Protein AF-A0A351H651-F1 (afdb_monomer_lite)

Foldseek 3Di:
DPVQQPLLPQLLVQLVVLVVCCVPPVVVPQALLNSLVSSQCCCCPVVVDDDASVSNSCNRVDDDKDWDVPPSVDIDIDHDPDDVVVVVDDDDDDRPVDHCPPVDDD

Sequence (106 aa):
MLKGSGLSSSAAFEVLVGNIVNGMFFNNKADEITIAKIGQYAEREYFGKPCGLLDQMASSLGGFTYADFFNPADPITEKINLDIHSFGYTLCVVDTGGNHANLTQD

Structure (mmCIF, N/CA/C/O backbone):
data_AF-A0A351H651-F1
#
_entry.id   AF-A0A351H651-F1
#
loop_
_atom_site.group_PDB
_atom_site.id
_atom_site.type_symbol
_atom_site.label_atom_id
_atom_site.label_alt_id
_atom_site.label_comp_id
_atom_site.label_asym_id
_atom_site.label_entity_id
_atom_site.label_seq_id
_atom_site.pdbx_PDB_ins_code
_atom_site.Cartn_x
_atom_site.Cartn_y
_atom_site.Cartn_z
_atom_site.occupancy
_atom_site.B_iso_or_equiv
_atom_site.auth_seq_id
_atom_site.auth_comp_id
_atom_site.auth_asym_id
_atom_site.auth_atom_id
_atom_site.pdbx_PDB_model_num
ATOM 1 N N . MET A 1 1 ? -17.056 6.904 -9.089 1.00 47.06 1 MET A N 1
ATOM 2 C CA . MET A 1 1 ? -15.723 7.135 -8.492 1.00 47.06 1 MET A CA 1
ATOM 3 C C . MET A 1 1 ? -15.671 8.571 -8.004 1.00 47.06 1 MET A C 1
ATOM 5 O O . MET A 1 1 ? -15.901 9.466 -8.809 1.00 47.06 1 MET A O 1
ATOM 9 N N . LEU A 1 2 ? -15.448 8.785 -6.707 1.00 49.41 2 LEU A N 1
ATOM 10 C CA . LEU A 1 2 ? -15.330 10.120 -6.114 1.00 49.41 2 LEU A CA 1
ATOM 11 C C . LEU A 1 2 ? -13.924 10.663 -6.403 1.00 49.41 2 LEU A C 1
ATOM 13 O O . LEU A 1 2 ? -12.980 10.391 -5.658 1.00 49.41 2 LEU A O 1
ATOM 17 N N . LYS A 1 3 ? -13.766 11.363 -7.533 1.00 53.00 3 LYS A N 1
ATOM 18 C CA . LYS A 1 3 ? -12.509 12.043 -7.876 1.00 53.00 3 LYS A CA 1
ATOM 19 C C . LYS A 1 3 ? -12.200 13.073 -6.782 1.00 53.00 3 LYS A C 1
ATOM 21 O O . LYS A 1 3 ? -13.018 13.952 -6.549 1.00 53.00 3 LYS A O 1
ATOM 26 N N . GLY A 1 4 ? -11.040 12.959 -6.133 1.00 54.06 4 GLY A N 1
ATOM 27 C CA . GLY A 1 4 ? -10.596 13.925 -5.118 1.00 54.06 4 GLY A CA 1
ATOM 28 C C . GLY A 1 4 ? -11.093 13.680 -3.687 1.00 54.06 4 GLY A C 1
ATOM 29 O O . GLY A 1 4 ? -10.902 14.548 -2.846 1.00 54.06 4 GLY A O 1
ATOM 30 N N . SER A 1 5 ? -11.664 12.507 -3.386 1.00 57.09 5 SER A N 1
ATOM 31 C CA . SER A 1 5 ? -12.133 12.127 -2.033 1.00 57.09 5 SER A CA 1
ATOM 32 C C . SER A 1 5 ? -11.029 11.921 -0.984 1.00 57.09 5 SER A C 1
ATOM 34 O O . SER A 1 5 ? -11.327 11.572 0.153 1.00 57.09 5 SER A O 1
ATOM 36 N N . GLY A 1 6 ? -9.751 12.072 -1.347 1.00 60.91 6 GLY A N 1
ATOM 37 C CA . GLY A 1 6 ? -8.629 11.799 -0.440 1.00 60.91 6 GLY A CA 1
ATOM 38 C C . GLY A 1 6 ? -8.423 10.313 -0.112 1.00 60.91 6 GLY A C 1
ATOM 39 O O . GLY A 1 6 ? -7.570 9.987 0.698 1.00 60.91 6 GLY A O 1
ATOM 40 N N . LEU A 1 7 ? -9.155 9.400 -0.762 1.00 67.25 7 LEU A N 1
ATOM 41 C CA . LEU A 1 7 ? -9.027 7.944 -0.589 1.00 67.25 7 LEU A CA 1
ATOM 42 C C . LEU A 1 7 ? -7.987 7.303 -1.527 1.00 67.25 7 LEU A C 1
ATOM 44 O O . LEU A 1 7 ? -8.098 6.131 -1.871 1.00 67.25 7 LEU A O 1
ATOM 48 N N . SER A 1 8 ? -7.006 8.087 -1.977 1.00 67.38 8 SER A N 1
ATOM 49 C CA . SER A 1 8 ? -5.868 7.639 -2.786 1.00 67.38 8 SER A CA 1
ATOM 50 C C . SER A 1 8 ? -6.198 6.781 -4.023 1.00 67.38 8 SER A C 1
ATOM 52 O O . SER A 1 8 ? -5.728 5.660 -4.222 1.00 67.38 8 SER A O 1
ATOM 54 N N . SER A 1 9 ? -7.033 7.319 -4.915 1.00 75.62 9 SER A N 1
ATOM 55 C CA . SER A 1 9 ? -7.448 6.594 -6.123 1.00 75.62 9 SER A CA 1
ATOM 56 C C . SER A 1 9 ? -6.316 6.334 -7.132 1.00 75.62 9 SER A C 1
ATOM 58 O O . SER A 1 9 ? -6.440 5.406 -7.929 1.00 75.62 9 SER A O 1
ATOM 60 N N . SER A 1 10 ? -5.251 7.149 -7.146 1.00 87.81 10 SER A N 1
ATOM 61 C CA . SER A 1 10 ? -4.076 6.936 -8.012 1.00 87.81 10 SER A CA 1
ATOM 62 C C . SER A 1 10 ? -3.204 5.800 -7.492 1.00 87.81 10 SER A C 1
ATOM 64 O O . SER A 1 10 ? -2.939 4.861 -8.239 1.00 87.81 10 SER A O 1
ATOM 66 N N . ALA A 1 11 ? -2.870 5.814 -6.202 1.00 92.56 11 ALA A N 1
ATOM 67 C CA . ALA A 1 11 ? -2.041 4.783 -5.590 1.00 92.56 11 ALA A CA 1
ATOM 68 C C . ALA A 1 11 ? -2.653 3.383 -5.717 1.00 92.56 11 ALA A C 1
ATOM 70 O O . ALA A 1 11 ? -1.958 2.429 -6.059 1.00 92.56 11 ALA A O 1
ATOM 71 N N . ALA A 1 12 ? -3.971 3.250 -5.530 1.00 93.56 12 ALA A N 1
ATOM 72 C CA . ALA A 1 12 ? -4.659 1.976 -5.733 1.00 93.56 12 ALA A CA 1
ATOM 73 C C . ALA A 1 12 ? -4.517 1.454 -7.177 1.00 93.56 12 ALA A C 1
ATOM 75 O O . ALA A 1 12 ? -4.355 0.253 -7.397 1.00 93.56 12 ALA A O 1
ATOM 76 N N . PHE A 1 13 ? -4.552 2.350 -8.168 1.00 94.56 13 PHE A N 1
ATOM 77 C CA . PHE A 1 13 ? -4.361 1.990 -9.572 1.00 94.56 13 PHE A CA 1
ATOM 78 C C . PHE A 1 13 ? -2.904 1.616 -9.874 1.00 94.56 13 PHE A C 1
ATOM 80 O O . PHE A 1 13 ? -2.653 0.604 -10.526 1.00 94.56 13 PHE A O 1
ATOM 87 N N . GLU A 1 14 ? -1.946 2.386 -9.365 1.00 96.31 14 GLU A N 1
ATOM 88 C CA . GLU A 1 14 ? -0.510 2.111 -9.492 1.00 96.31 14 GLU A CA 1
ATOM 89 C C . GLU A 1 14 ? -0.144 0.746 -8.893 1.00 96.31 14 GLU A C 1
ATOM 91 O O . GLU A 1 14 ? 0.500 -0.070 -9.553 1.00 96.31 14 GLU A O 1
ATOM 96 N N . VAL A 1 15 ? -0.622 0.459 -7.678 1.00 97.19 15 VAL A N 1
ATOM 97 C CA . VAL A 1 15 ? -0.420 -0.824 -6.987 1.00 97.19 15 VAL A CA 1
ATOM 98 C C . VAL A 1 15 ? -1.082 -1.978 -7.742 1.00 97.19 15 VAL A C 1
ATOM 100 O O . VAL A 1 15 ? -0.493 -3.056 -7.849 1.00 97.19 15 VAL A O 1
ATOM 103 N N . LEU A 1 16 ? -2.278 -1.780 -8.306 1.00 97.44 16 LEU A N 1
ATOM 104 C CA . LEU A 1 16 ? -2.937 -2.787 -9.143 1.00 97.44 16 LEU A CA 1
ATOM 105 C C . LEU A 1 16 ? -2.084 -3.133 -10.369 1.00 97.44 16 LEU A C 1
ATOM 107 O O . LEU A 1 16 ? -1.827 -4.308 -10.630 1.00 97.44 16 LEU A O 1
ATOM 111 N N . VAL A 1 17 ? -1.630 -2.120 -11.111 1.00 97.62 17 VAL A N 1
ATOM 112 C CA . VAL A 1 17 ? -0.785 -2.318 -12.297 1.00 97.62 17 VAL A CA 1
ATOM 113 C C . VAL A 1 17 ? 0.532 -2.995 -11.912 1.00 97.62 17 VAL A C 1
ATOM 115 O O . VAL A 1 17 ? 0.937 -3.952 -12.574 1.00 97.62 17 VAL A O 1
ATOM 118 N N . GLY A 1 18 ? 1.159 -2.567 -10.813 1.00 97.88 18 GLY A N 1
ATOM 119 C CA . GLY A 1 18 ? 2.369 -3.191 -10.278 1.00 97.88 18 GLY A CA 1
ATOM 120 C C . GLY A 1 18 ? 2.179 -4.681 -9.988 1.00 97.88 18 GLY A C 1
ATOM 121 O O . GLY A 1 18 ? 2.987 -5.499 -10.425 1.00 97.88 18 GLY A O 1
ATOM 122 N N . ASN A 1 19 ? 1.078 -5.056 -9.333 1.00 98.19 19 ASN A N 1
ATOM 123 C CA . ASN A 1 19 ? 0.760 -6.456 -9.047 1.00 98.19 19 ASN A CA 1
ATOM 124 C C . ASN A 1 19 ? 0.478 -7.284 -10.309 1.00 98.19 19 ASN A C 1
ATOM 126 O O . ASN A 1 19 ? 0.924 -8.427 -10.393 1.00 98.19 19 ASN A O 1
ATOM 130 N N . ILE A 1 20 ? -0.206 -6.720 -11.312 1.00 98.44 20 ILE A N 1
ATOM 131 C CA . ILE A 1 20 ? -0.423 -7.396 -12.603 1.00 98.44 20 ILE A CA 1
ATOM 132 C C . ILE A 1 20 ? 0.924 -7.732 -13.251 1.00 98.44 20 ILE A C 1
ATOM 134 O O . ILE A 1 20 ? 1.158 -8.877 -13.637 1.00 98.44 20 ILE A O 1
ATOM 138 N N . VAL A 1 21 ? 1.837 -6.762 -13.328 1.00 98.31 21 VAL A N 1
ATOM 139 C CA . VAL A 1 21 ? 3.170 -6.970 -13.913 1.00 98.31 21 VAL A CA 1
ATOM 140 C C . VAL A 1 21 ? 3.985 -7.975 -13.093 1.00 98.31 21 VAL A C 1
ATOM 142 O O . VAL A 1 21 ? 4.600 -8.876 -13.667 1.00 98.31 21 VAL A O 1
ATOM 145 N N . ASN A 1 22 ? 3.947 -7.871 -11.761 1.00 98.31 22 ASN A N 1
ATOM 146 C CA . ASN A 1 22 ? 4.632 -8.787 -10.847 1.00 98.31 22 ASN A CA 1
ATOM 147 C C . ASN A 1 22 ? 4.170 -10.241 -11.039 1.00 98.31 22 ASN A C 1
ATOM 149 O O . ASN A 1 22 ? 4.994 -11.152 -11.153 1.00 98.31 22 ASN A O 1
ATOM 153 N N . GLY A 1 23 ? 2.858 -10.457 -11.151 1.00 98.38 23 GLY A N 1
ATOM 154 C CA . GLY A 1 23 ? 2.276 -11.781 -11.361 1.00 98.38 23 GLY A CA 1
ATOM 155 C C . GLY A 1 23 ? 2.514 -12.344 -12.757 1.00 98.38 23 GLY A C 1
ATOM 156 O O . GLY A 1 23 ? 2.806 -13.531 -12.892 1.00 98.38 23 GLY A O 1
ATOM 157 N N . MET A 1 24 ? 2.437 -11.509 -13.796 1.00 98.38 24 MET A N 1
ATOM 158 C CA . MET A 1 24 ? 2.594 -11.960 -15.183 1.00 98.38 24 MET A CA 1
ATOM 159 C C . MET A 1 24 ? 4.052 -12.203 -15.582 1.00 98.38 24 MET A C 1
ATOM 161 O O . MET A 1 24 ? 4.320 -13.122 -16.354 1.00 98.38 24 MET A O 1
ATOM 165 N N . PHE A 1 25 ? 4.985 -11.386 -15.087 1.00 97.94 25 PHE A N 1
ATOM 166 C CA . PHE A 1 25 ? 6.354 -11.336 -15.619 1.00 97.94 25 PHE A CA 1
ATOM 167 C C . PHE A 1 25 ? 7.452 -11.505 -14.568 1.00 97.94 25 PHE A C 1
ATOM 169 O O . PHE A 1 25 ? 8.612 -11.678 -14.937 1.00 97.94 25 PHE A O 1
ATOM 176 N N . PHE A 1 26 ? 7.119 -11.465 -13.275 1.00 97.25 26 PHE A N 1
ATOM 177 C CA . PHE A 1 26 ? 8.114 -11.516 -12.199 1.00 97.25 26 PHE A CA 1
ATOM 178 C C . PHE A 1 26 ? 7.848 -12.607 -11.153 1.00 97.25 26 PHE A C 1
ATOM 180 O O . PHE A 1 26 ? 8.501 -12.644 -10.111 1.00 97.25 26 PHE A O 1
ATOM 187 N N . ASN A 1 27 ? 6.930 -13.537 -11.440 1.00 97.75 27 ASN A N 1
ATOM 188 C CA . ASN A 1 27 ? 6.594 -14.676 -10.582 1.00 97.75 27 ASN A CA 1
ATOM 189 C C . ASN A 1 27 ? 6.235 -14.265 -9.141 1.00 97.75 27 ASN A C 1
ATOM 191 O O . ASN A 1 27 ? 6.566 -14.989 -8.204 1.00 97.75 27 ASN A O 1
ATOM 195 N N . ASN A 1 28 ? 5.587 -13.108 -8.964 1.00 97.69 28 ASN A N 1
ATOM 196 C CA . ASN A 1 28 ? 5.230 -12.549 -7.654 1.00 97.69 28 ASN A CA 1
ATOM 197 C C . ASN A 1 28 ? 6.425 -12.378 -6.693 1.00 97.69 28 ASN A C 1
ATOM 199 O O . ASN A 1 28 ? 6.270 -12.524 -5.484 1.00 97.69 28 ASN A O 1
ATOM 203 N N . LYS A 1 29 ? 7.633 -12.113 -7.209 1.00 98.00 29 LYS A N 1
ATOM 204 C CA . LYS A 1 29 ? 8.837 -11.945 -6.375 1.00 98.00 29 LYS A CA 1
ATOM 205 C C . LYS A 1 29 ? 8.958 -10.567 -5.734 1.00 98.00 29 LYS A C 1
ATOM 207 O O . LYS A 1 29 ? 9.707 -10.434 -4.772 1.00 98.00 29 LYS A O 1
ATOM 212 N N . ALA A 1 30 ? 8.303 -9.546 -6.283 1.00 97.69 30 ALA A N 1
ATOM 213 C CA . ALA A 1 30 ? 8.273 -8.238 -5.641 1.00 97.69 30 ALA A CA 1
ATOM 214 C C . ALA A 1 30 ? 7.291 -8.286 -4.466 1.00 97.69 30 ALA A C 1
ATOM 216 O O . ALA A 1 30 ? 6.144 -8.700 -4.649 1.00 97.69 30 ALA A O 1
ATOM 217 N N . ASP A 1 31 ? 7.756 -7.877 -3.289 1.00 96.00 31 ASP A N 1
ATOM 218 C CA . ASP A 1 31 ? 6.917 -7.735 -2.102 1.00 96.00 31 ASP A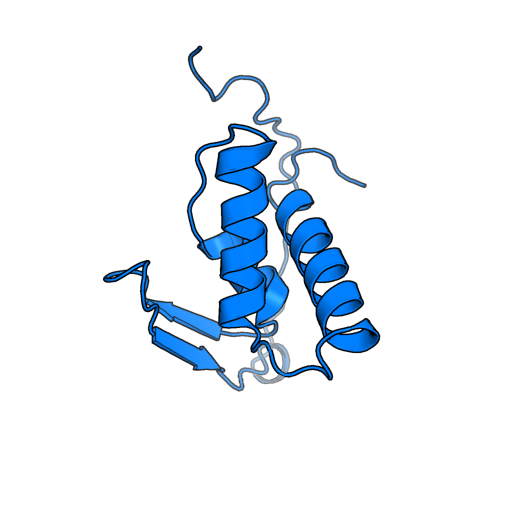 CA 1
ATOM 219 C C . ASP A 1 31 ? 6.059 -6.462 -2.169 1.00 96.00 31 ASP A C 1
ATOM 221 O O . ASP A 1 31 ? 6.225 -5.595 -3.034 1.00 96.00 31 ASP A O 1
ATOM 225 N N . GLU A 1 32 ? 5.115 -6.348 -1.243 1.00 95.12 32 GLU A N 1
ATOM 226 C CA . GLU A 1 32 ? 4.157 -5.250 -1.175 1.00 95.12 32 GLU A CA 1
ATOM 227 C C . GLU A 1 32 ? 4.854 -3.889 -1.011 1.00 95.12 32 GLU A C 1
ATOM 229 O O . GLU A 1 32 ? 4.422 -2.890 -1.585 1.00 95.12 32 GLU A O 1
ATOM 234 N N . ILE A 1 33 ? 5.972 -3.845 -0.282 1.00 95.06 33 ILE A N 1
ATOM 235 C CA . ILE A 1 33 ? 6.758 -2.618 -0.087 1.00 95.06 33 ILE A CA 1
ATOM 236 C C . ILE A 1 33 ? 7.418 -2.195 -1.404 1.00 95.06 33 ILE A C 1
ATOM 238 O O . ILE A 1 33 ? 7.425 -1.014 -1.758 1.00 95.06 33 ILE A O 1
ATOM 242 N N . THR A 1 34 ? 7.954 -3.150 -2.159 1.00 96.50 34 THR A N 1
ATOM 243 C CA . THR A 1 34 ? 8.559 -2.915 -3.471 1.00 96.50 34 THR A CA 1
ATOM 244 C C . THR A 1 34 ? 7.512 -2.418 -4.461 1.00 96.50 34 THR A C 1
ATOM 246 O O . THR A 1 34 ? 7.759 -1.434 -5.158 1.00 96.50 34 THR A O 1
ATOM 249 N N . ILE A 1 35 ? 6.324 -3.032 -4.495 1.00 98.00 35 ILE A N 1
ATOM 250 C CA . ILE A 1 35 ? 5.210 -2.570 -5.338 1.00 98.00 35 ILE A CA 1
ATOM 251 C C . ILE A 1 35 ? 4.793 -1.142 -4.973 1.00 98.00 35 ILE A C 1
ATOM 253 O O . ILE A 1 35 ? 4.637 -0.310 -5.869 1.00 98.00 35 ILE A O 1
ATOM 257 N N . ALA A 1 36 ? 4.685 -0.822 -3.681 1.00 96.19 36 ALA A N 1
ATOM 258 C CA . ALA A 1 36 ? 4.362 0.531 -3.237 1.00 96.19 36 ALA A CA 1
ATOM 259 C C . ALA A 1 36 ? 5.412 1.564 -3.687 1.00 96.19 36 ALA A C 1
ATOM 261 O O . ALA A 1 36 ? 5.058 2.626 -4.204 1.00 96.19 36 ALA A O 1
ATOM 262 N N . LYS A 1 37 ? 6.706 1.241 -3.563 1.00 96.19 37 LYS A N 1
ATOM 263 C CA . LYS A 1 37 ? 7.808 2.106 -4.024 1.00 96.19 37 LYS A CA 1
ATOM 264 C C . LYS A 1 37 ? 7.806 2.294 -5.544 1.00 96.19 37 LYS A C 1
ATOM 266 O O . LYS A 1 37 ? 8.087 3.394 -6.014 1.00 96.19 37 LYS A O 1
ATOM 271 N N . ILE A 1 38 ? 7.459 1.260 -6.315 1.00 96.88 38 ILE A N 1
ATOM 272 C CA . ILE A 1 38 ? 7.302 1.364 -7.775 1.00 96.88 38 ILE A CA 1
ATOM 273 C C . ILE A 1 38 ? 6.153 2.317 -8.129 1.00 96.88 38 ILE A C 1
ATOM 275 O O . ILE A 1 38 ? 6.323 3.163 -9.005 1.00 96.88 38 ILE A O 1
ATOM 279 N N . GLY A 1 39 ? 5.011 2.218 -7.440 1.00 96.50 39 GLY A N 1
ATOM 280 C CA . GLY A 1 39 ? 3.886 3.138 -7.636 1.00 96.50 39 GLY A CA 1
ATOM 281 C C . GLY A 1 39 ? 4.260 4.589 -7.329 1.00 96.50 39 GLY A C 1
ATOM 282 O O . GLY A 1 39 ? 4.067 5.467 -8.166 1.00 96.50 39 GLY A O 1
ATOM 283 N N . GLN A 1 40 ? 4.923 4.822 -6.193 1.00 96.00 40 GLN A N 1
ATOM 284 C CA . GLN A 1 40 ? 5.408 6.151 -5.814 1.00 96.00 40 GLN A CA 1
ATOM 285 C C . GLN A 1 40 ? 6.381 6.717 -6.857 1.00 96.00 40 GLN A C 1
ATOM 287 O O . GLN A 1 40 ? 6.300 7.888 -7.229 1.00 96.00 40 GLN A O 1
ATOM 292 N N . TYR A 1 41 ? 7.315 5.892 -7.336 1.00 96.44 41 TYR A N 1
ATOM 293 C CA . TYR A 1 41 ? 8.241 6.284 -8.394 1.00 96.44 41 TYR A CA 1
ATOM 294 C C . TYR A 1 41 ? 7.490 6.677 -9.671 1.00 96.44 41 TYR A C 1
ATOM 296 O O . TYR A 1 41 ? 7.810 7.698 -10.279 1.00 96.44 41 TYR A O 1
ATOM 304 N N . ALA A 1 42 ? 6.458 5.914 -10.047 1.00 96.38 42 ALA A N 1
ATOM 305 C CA . ALA A 1 42 ? 5.623 6.232 -11.198 1.00 96.38 42 ALA A CA 1
ATOM 306 C C . ALA A 1 42 ? 4.951 7.610 -11.056 1.00 96.38 42 ALA A C 1
ATOM 308 O O . ALA A 1 42 ? 5.030 8.433 -11.971 1.00 96.38 42 ALA A O 1
ATOM 309 N N . GLU A 1 43 ? 4.343 7.892 -9.902 1.00 93.81 43 GLU A N 1
ATOM 310 C CA . GLU A 1 43 ? 3.666 9.165 -9.628 1.00 93.81 43 GLU A CA 1
ATOM 311 C C . GLU A 1 43 ? 4.629 10.364 -9.649 1.00 93.81 43 GLU A C 1
ATOM 313 O O . GLU A 1 43 ? 4.336 11.398 -10.260 1.00 93.81 43 GLU A O 1
ATOM 318 N N . ARG A 1 44 ? 5.814 10.210 -9.053 1.00 93.94 44 ARG A N 1
ATOM 319 C CA . ARG A 1 44 ? 6.812 11.284 -8.974 1.00 93.94 44 ARG A CA 1
ATOM 320 C C . ARG A 1 44 ? 7.483 11.573 -10.307 1.00 93.94 44 ARG A C 1
ATOM 322 O O . ARG A 1 44 ? 7.533 12.727 -10.719 1.00 93.94 44 ARG A O 1
ATOM 329 N N . GLU A 1 45 ? 7.985 10.543 -10.978 1.00 95.69 45 GLU A N 1
ATOM 330 C CA . GLU A 1 45 ? 8.872 10.731 -12.130 1.00 95.69 45 GLU A CA 1
ATOM 331 C C . GLU A 1 45 ? 8.118 10.818 -13.459 1.00 95.69 45 GLU A C 1
ATOM 333 O O . GLU A 1 45 ? 8.549 11.536 -14.358 1.00 95.69 45 GLU A O 1
ATOM 338 N N . TYR A 1 46 ? 6.980 10.128 -13.598 1.00 93.56 46 TYR A N 1
ATOM 339 C CA . TYR A 1 46 ? 6.212 10.140 -14.851 1.00 93.56 46 TYR A CA 1
ATOM 340 C C . TYR A 1 46 ? 5.016 11.084 -14.813 1.00 93.56 46 TYR A C 1
ATOM 342 O O . TYR A 1 46 ? 4.680 11.675 -15.839 1.00 93.56 46 TYR A O 1
ATOM 350 N N . PHE A 1 47 ? 4.374 11.243 -13.653 1.00 89.25 47 PHE A N 1
ATOM 351 C CA . PHE A 1 47 ? 3.248 12.169 -13.498 1.00 89.25 47 PHE A CA 1
ATOM 352 C C . PHE A 1 47 ? 3.647 13.507 -12.866 1.00 89.25 47 PHE A C 1
ATOM 354 O O . PHE A 1 47 ? 2.810 14.409 -12.803 1.00 89.25 47 PHE A O 1
ATOM 361 N N . GLY A 1 48 ? 4.908 13.659 -12.441 1.00 89.44 48 GLY A N 1
ATOM 362 C CA . GLY A 1 48 ? 5.455 14.914 -11.922 1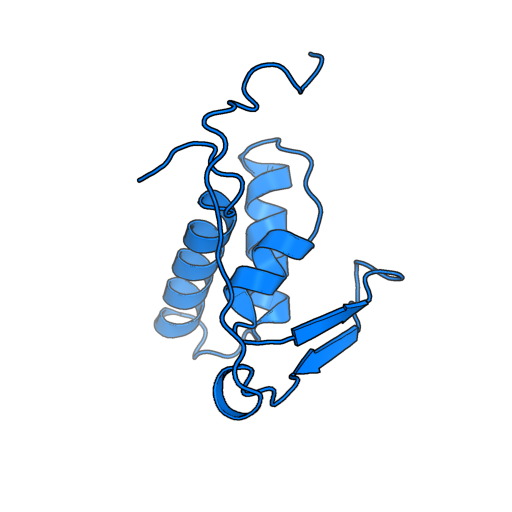.00 89.44 48 GLY A CA 1
ATOM 363 C C . GLY A 1 48 ? 4.829 15.359 -10.602 1.00 89.44 48 GLY A C 1
ATOM 364 O O . GLY A 1 48 ? 4.885 16.542 -10.270 1.00 89.44 48 GLY A O 1
ATOM 365 N N . LYS A 1 49 ? 4.183 14.447 -9.866 1.00 86.38 49 LYS A N 1
ATOM 366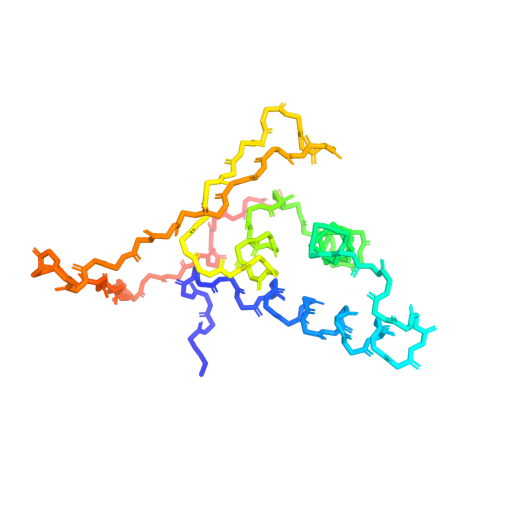 C CA . LYS A 1 49 ? 3.470 14.779 -8.633 1.00 86.38 49 LYS A CA 1
ATOM 367 C C . LYS A 1 49 ? 4.337 14.463 -7.418 1.00 86.38 49 LYS A C 1
ATOM 369 O O . LYS A 1 49 ? 4.618 13.293 -7.164 1.00 86.38 49 LYS A O 1
ATOM 374 N N . PRO A 1 50 ? 4.759 15.471 -6.637 1.00 87.69 50 PRO A N 1
ATOM 375 C CA . PRO A 1 50 ? 5.468 15.211 -5.396 1.00 87.69 50 PRO A CA 1
ATOM 376 C C . PRO A 1 50 ? 4.518 14.539 -4.397 1.00 87.69 50 PRO A C 1
ATOM 378 O O . PRO A 1 50 ? 3.515 15.125 -3.992 1.00 87.69 50 PRO A O 1
ATOM 381 N N . CYS A 1 51 ? 4.840 13.311 -3.991 1.00 88.88 51 CYS A N 1
ATOM 382 C CA . CYS A 1 51 ? 4.057 12.540 -3.030 1.00 88.88 51 CYS A CA 1
ATOM 383 C C . CYS A 1 51 ? 4.953 11.780 -2.039 1.00 88.88 51 CYS A C 1
ATOM 385 O O . CYS A 1 51 ? 6.122 11.471 -2.306 1.00 88.88 51 CYS A O 1
ATOM 387 N N . GLY A 1 52 ? 4.388 11.503 -0.861 1.00 91.25 52 GLY A N 1
ATOM 388 C CA . GLY A 1 52 ? 4.966 10.585 0.121 1.00 91.25 52 GLY A CA 1
ATOM 389 C C . GLY A 1 52 ? 4.790 9.123 -0.298 1.00 91.25 52 GLY A C 1
ATOM 390 O O . GLY A 1 52 ? 4.479 8.840 -1.446 1.00 91.25 52 GLY A O 1
ATOM 391 N N . LEU A 1 53 ? 5.008 8.189 0.630 1.00 93.69 53 LEU A N 1
ATOM 392 C CA . LEU A 1 53 ? 4.877 6.744 0.373 1.00 93.69 53 LEU A CA 1
ATOM 393 C C . LEU A 1 53 ? 3.624 6.125 1.036 1.00 93.69 53 LEU A C 1
ATOM 395 O O . LEU A 1 53 ? 3.286 4.973 0.781 1.00 93.69 53 LEU A O 1
ATOM 399 N N . LEU A 1 54 ? 2.931 6.885 1.894 1.00 93.12 54 LEU A N 1
ATOM 400 C CA . LEU A 1 54 ? 1.821 6.404 2.725 1.00 93.12 54 LEU A CA 1
ATOM 401 C C . LEU A 1 54 ? 0.689 5.778 1.902 1.00 93.12 54 LEU A C 1
ATOM 403 O O . LEU A 1 54 ? 0.224 4.687 2.213 1.00 93.12 54 LEU A O 1
ATOM 407 N N . ASP A 1 55 ? 0.280 6.467 0.849 1.00 93.00 55 ASP A N 1
ATOM 408 C CA . ASP A 1 55 ? -0.859 6.129 0.003 1.00 93.00 55 ASP A CA 1
ATOM 409 C C . ASP A 1 55 ? -0.673 4.794 -0.737 1.00 93.00 55 ASP A C 1
ATOM 411 O O . ASP A 1 55 ? -1.529 3.899 -0.695 1.00 93.00 55 ASP A O 1
ATOM 415 N N . GLN A 1 56 ? 0.494 4.622 -1.359 1.00 94.94 56 GLN A N 1
ATOM 416 C CA . GLN A 1 56 ? 0.888 3.384 -2.021 1.00 94.94 56 GLN A CA 1
ATOM 417 C C . GLN A 1 56 ? 1.085 2.244 -1.016 1.00 94.94 56 GLN A C 1
ATOM 419 O O . GLN A 1 56 ? 0.673 1.116 -1.289 1.00 94.94 56 GLN A O 1
ATOM 424 N N . MET A 1 57 ? 1.639 2.518 0.170 1.00 95.00 57 MET A N 1
ATOM 425 C CA . MET A 1 57 ? 1.800 1.507 1.225 1.00 95.00 57 MET A CA 1
ATOM 426 C C . MET A 1 57 ? 0.459 1.034 1.779 1.00 95.00 57 MET A C 1
ATOM 428 O O . MET A 1 57 ? 0.247 -0.171 1.897 1.00 95.00 57 MET A O 1
ATOM 432 N N . ALA A 1 58 ? -0.465 1.953 2.064 1.00 92.94 58 ALA A N 1
ATOM 433 C CA . ALA A 1 58 ? -1.809 1.620 2.527 1.00 92.94 58 ALA A CA 1
ATOM 434 C C . ALA A 1 58 ? -2.545 0.745 1.502 1.00 92.94 58 ALA A C 1
ATOM 436 O O . ALA A 1 58 ? -3.163 -0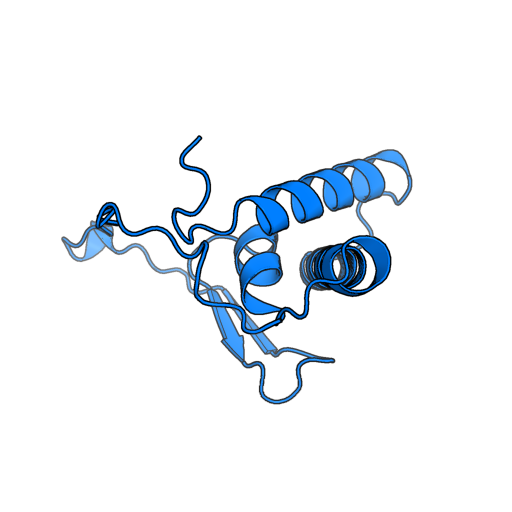.257 1.866 1.00 92.94 58 ALA A O 1
ATOM 437 N N . SER A 1 59 ? -2.412 1.085 0.216 1.00 94.06 59 SER A N 1
ATOM 438 C CA . SER A 1 59 ? -3.007 0.324 -0.886 1.00 94.06 59 SER A CA 1
ATOM 439 C C . SER A 1 59 ? -2.364 -1.054 -1.076 1.00 94.06 59 SER A C 1
ATOM 441 O O . SER A 1 59 ? -3.067 -2.007 -1.402 1.00 94.06 59 SER A O 1
ATOM 443 N N . SER A 1 60 ? -1.046 -1.178 -0.882 1.00 95.06 60 SER A N 1
ATOM 444 C CA . SER A 1 60 ? -0.322 -2.425 -1.155 1.00 95.06 60 SER A CA 1
ATOM 445 C C . SER A 1 60 ? -0.289 -3.406 0.016 1.00 95.06 60 SER A C 1
ATOM 447 O O . SER A 1 60 ? -0.328 -4.610 -0.220 1.00 95.06 60 SER A O 1
ATOM 449 N N . LEU A 1 61 ? -0.208 -2.935 1.265 1.00 93.75 61 LEU A N 1
ATOM 450 C CA . LEU A 1 61 ? -0.124 -3.804 2.451 1.00 93.75 61 LEU A CA 1
ATOM 451 C C . LEU A 1 61 ? -1.495 -4.331 2.882 1.00 93.75 61 LEU A C 1
ATOM 453 O O . LEU A 1 61 ? -1.613 -5.491 3.296 1.00 93.75 61 LEU A O 1
ATOM 457 N N . GLY A 1 62 ? -2.514 -3.471 2.776 1.00 89.81 62 GLY A N 1
ATOM 458 C CA . GLY A 1 62 ? -3.879 -3.741 3.211 1.00 89.81 62 GLY A CA 1
ATOM 459 C C . GLY A 1 62 ? -4.030 -3.949 4.724 1.00 89.81 62 GLY A C 1
ATOM 460 O O . GLY A 1 62 ? -3.063 -4.057 5.480 1.00 89.81 62 GLY A O 1
ATOM 461 N N . GLY A 1 63 ? -5.288 -4.026 5.168 1.00 89.44 63 GLY A N 1
ATOM 462 C CA . GLY A 1 63 ? -5.638 -4.248 6.574 1.00 89.44 63 GLY A CA 1
ATOM 463 C C . GLY A 1 63 ? -5.200 -3.121 7.518 1.00 89.44 63 GLY A C 1
ATOM 464 O O . GLY A 1 63 ? -4.747 -2.059 7.092 1.00 89.44 63 GLY A O 1
ATOM 465 N N . PHE A 1 64 ? -5.344 -3.357 8.824 1.00 91.06 64 PHE A N 1
ATOM 466 C CA . PHE A 1 64 ? -4.770 -2.471 9.833 1.00 91.06 64 PHE A CA 1
ATOM 467 C C . PHE A 1 64 ? -3.264 -2.701 9.896 1.00 91.06 64 PHE A C 1
ATOM 469 O O . PHE A 1 64 ? -2.807 -3.786 10.251 1.00 91.06 64 PHE A O 1
ATOM 476 N N . THR A 1 65 ? -2.497 -1.675 9.547 1.00 92.44 65 THR A N 1
ATOM 477 C CA . THR A 1 65 ? -1.041 -1.759 9.477 1.00 92.44 65 THR A CA 1
ATOM 478 C C . THR A 1 65 ? -0.431 -0.515 10.102 1.00 92.44 65 THR A C 1
ATOM 480 O O . THR A 1 65 ? -0.819 0.608 9.779 1.00 92.44 65 THR A O 1
ATOM 483 N N . TYR A 1 66 ? 0.522 -0.723 11.004 1.00 93.06 66 TYR A N 1
ATOM 484 C CA . TYR A 1 66 ? 1.426 0.323 11.458 1.00 93.06 66 TYR A CA 1
ATOM 485 C C . TYR A 1 66 ? 2.548 0.495 10.433 1.00 93.06 66 TYR A C 1
ATOM 487 O O . TYR A 1 66 ? 3.092 -0.493 9.936 1.00 93.06 66 TYR A O 1
ATOM 495 N N . ALA A 1 67 ? 2.894 1.744 10.130 1.00 91.94 67 ALA A N 1
ATOM 496 C CA . ALA A 1 67 ? 4.006 2.082 9.257 1.00 91.94 67 ALA A CA 1
ATOM 497 C C . ALA A 1 67 ? 4.787 3.274 9.826 1.00 91.94 67 ALA A C 1
ATOM 499 O O . ALA A 1 67 ? 4.206 4.331 10.084 1.00 91.94 67 ALA A O 1
ATOM 500 N N . ASP A 1 68 ? 6.097 3.099 9.991 1.00 93.50 68 ASP A N 1
ATOM 501 C CA . ASP A 1 68 ? 7.045 4.154 10.344 1.00 93.50 68 ASP A CA 1
ATOM 502 C C . ASP A 1 68 ? 7.820 4.597 9.096 1.00 93.50 68 ASP A C 1
ATOM 504 O O . ASP A 1 68 ? 8.487 3.799 8.433 1.00 93.50 68 ASP A O 1
ATOM 508 N N . PHE A 1 69 ? 7.732 5.891 8.791 1.00 92.44 69 PHE A N 1
ATOM 509 C CA . PHE A 1 69 ? 8.392 6.530 7.654 1.00 92.44 69 PHE A CA 1
ATOM 510 C C . PHE A 1 69 ? 9.612 7.369 8.059 1.00 92.44 69 PHE A C 1
ATOM 512 O O . PHE A 1 69 ? 10.065 8.180 7.253 1.00 92.44 69 PHE A O 1
ATOM 519 N N . PHE A 1 70 ? 10.165 7.204 9.268 1.00 93.31 70 PHE A N 1
ATOM 520 C CA . PHE A 1 70 ? 11.379 7.914 9.696 1.00 93.31 70 PHE A CA 1
ATOM 521 C C . PHE A 1 70 ? 12.526 7.762 8.685 1.00 93.31 70 PHE A C 1
ATOM 523 O O . PHE A 1 70 ? 13.210 8.735 8.368 1.00 93.31 70 PHE A O 1
ATOM 530 N N . ASN A 1 71 ? 12.682 6.561 8.119 1.00 91.50 71 ASN A N 1
ATOM 531 C CA . ASN A 1 71 ? 13.468 6.330 6.913 1.00 91.50 71 ASN A CA 1
ATOM 532 C C . ASN A 1 71 ? 12.542 5.921 5.750 1.00 91.50 71 ASN A C 1
ATOM 534 O O . ASN A 1 71 ? 12.230 4.741 5.608 1.00 91.50 71 ASN A O 1
ATOM 538 N N . PRO A 1 72 ? 12.129 6.848 4.865 1.00 82.69 72 PRO A N 1
ATOM 539 C CA . PRO A 1 72 ? 11.228 6.524 3.755 1.00 82.69 72 PRO A CA 1
ATOM 540 C C . PRO A 1 72 ? 11.810 5.522 2.748 1.00 82.69 72 PRO A C 1
ATOM 542 O O . PRO A 1 72 ? 11.061 4.868 2.023 1.00 82.69 72 PRO A O 1
ATOM 545 N N . ALA A 1 73 ? 13.141 5.401 2.683 1.00 88.06 73 ALA A N 1
ATOM 546 C CA . ALA A 1 73 ? 13.798 4.427 1.819 1.00 88.06 73 ALA A CA 1
ATOM 547 C C . ALA A 1 73 ? 13.676 2.994 2.360 1.00 88.06 73 ALA A C 1
ATOM 549 O O . ALA A 1 73 ? 13.751 2.050 1.572 1.00 88.06 73 ALA A O 1
ATOM 550 N N . ASP A 1 74 ? 13.454 2.831 3.665 1.00 90.81 74 ASP A N 1
ATOM 551 C CA . ASP A 1 74 ? 13.294 1.543 4.343 1.00 90.81 74 ASP A CA 1
ATOM 552 C C . ASP A 1 74 ? 12.260 1.653 5.481 1.00 90.81 74 ASP A C 1
ATOM 554 O O . ASP A 1 74 ? 12.627 1.757 6.655 1.00 90.81 74 ASP A O 1
ATOM 558 N N . PRO A 1 75 ? 10.960 1.734 5.138 1.00 93.06 75 PRO A N 1
ATOM 559 C CA . PRO A 1 75 ? 9.906 1.907 6.126 1.00 93.06 75 PRO A CA 1
ATOM 560 C C . PRO A 1 75 ? 9.710 0.628 6.944 1.00 93.06 75 PRO A C 1
ATOM 562 O O . PRO A 1 75 ? 9.635 -0.474 6.396 1.00 93.06 75 PRO A O 1
ATOM 565 N N . ILE A 1 76 ? 9.550 0.784 8.257 1.00 94.81 76 ILE A N 1
ATOM 566 C CA . ILE A 1 76 ? 9.231 -0.332 9.153 1.00 94.81 76 ILE A CA 1
ATOM 567 C C . ILE A 1 76 ? 7.718 -0.513 9.153 1.00 94.81 76 ILE A C 1
ATOM 569 O O . ILE A 1 76 ? 6.977 0.454 9.326 1.00 94.81 76 ILE A O 1
ATOM 573 N N . THR A 1 77 ? 7.252 -1.747 8.962 1.00 94.12 77 THR A N 1
ATOM 574 C CA . THR A 1 77 ? 5.817 -2.051 8.943 1.00 94.12 77 THR A CA 1
ATOM 575 C C . THR A 1 77 ? 5.473 -3.223 9.844 1.00 94.12 77 THR A C 1
ATOM 577 O O . THR A 1 77 ? 6.236 -4.182 9.961 1.00 94.12 77 THR A O 1
ATOM 580 N N . GLU A 1 78 ? 4.305 -3.145 10.474 1.00 94.50 78 GLU A N 1
ATOM 581 C CA . GLU A 1 78 ? 3.755 -4.207 11.311 1.00 94.50 78 GLU A CA 1
ATOM 582 C C . GLU A 1 78 ? 2.260 -4.358 11.022 1.00 94.50 78 GLU A C 1
ATOM 584 O O . GLU A 1 78 ? 1.479 -3.415 11.186 1.00 94.50 78 GLU A O 1
ATOM 589 N N . LYS A 1 79 ? 1.845 -5.555 10.588 1.00 92.62 79 LYS A N 1
ATOM 590 C CA . LYS A 1 79 ? 0.422 -5.877 10.439 1.00 92.62 79 LYS A CA 1
ATOM 591 C C . LYS A 1 79 ? -0.203 -6.047 11.816 1.00 92.62 79 LYS A C 1
ATOM 593 O O . LYS A 1 79 ? 0.219 -6.895 12.598 1.00 92.62 79 LYS A O 1
ATOM 598 N N . ILE A 1 80 ? -1.260 -5.290 12.070 1.00 93.25 80 ILE A N 1
ATOM 599 C CA . ILE A 1 80 ? -2.016 -5.346 13.312 1.00 93.25 80 ILE A CA 1
ATOM 600 C C . ILE A 1 80 ? -3.241 -6.225 13.074 1.00 93.25 80 ILE A C 1
ATOM 602 O O . ILE A 1 80 ? -4.123 -5.897 12.280 1.00 93.25 80 ILE A O 1
ATOM 606 N N . ASN A 1 81 ? -3.323 -7.342 13.795 1.00 91.50 81 ASN A N 1
ATOM 607 C CA . ASN A 1 81 ? -4.531 -8.159 13.806 1.00 91.50 81 ASN A CA 1
ATOM 608 C C . ASN A 1 81 ? -5.597 -7.498 14.695 1.00 91.50 81 ASN A C 1
ATOM 610 O O . ASN A 1 81 ? -5.726 -7.824 15.875 1.00 91.50 81 ASN A O 1
ATOM 614 N N . LEU A 1 82 ? -6.310 -6.523 14.132 1.00 89.19 82 LEU A N 1
ATOM 615 C CA . LEU A 1 82 ? -7.339 -5.751 14.818 1.00 89.19 82 LEU A CA 1
ATOM 616 C C . LEU A 1 82 ? -8.708 -5.998 14.182 1.00 89.19 82 LEU A C 1
ATOM 618 O O . LEU A 1 82 ? -8.962 -5.584 13.053 1.00 89.19 82 LEU A O 1
ATOM 622 N N . ASP A 1 83 ? -9.611 -6.603 14.949 1.00 90.62 83 ASP A N 1
ATOM 623 C CA . ASP A 1 83 ? -11.035 -6.652 14.624 1.00 90.62 83 ASP A CA 1
ATOM 624 C C . ASP A 1 83 ? -11.790 -5.612 15.458 1.00 90.62 83 ASP A C 1
ATOM 626 O O . ASP A 1 83 ? -12.201 -5.876 16.590 1.00 90.62 83 ASP A O 1
ATOM 630 N N . ILE A 1 84 ? -11.980 -4.415 14.899 1.00 92.12 84 ILE A N 1
ATOM 631 C CA . ILE A 1 84 ? -12.704 -3.328 15.576 1.00 92.12 84 ILE A CA 1
ATOM 632 C C . ILE A 1 84 ? -14.175 -3.671 15.857 1.00 92.12 84 ILE A C 1
ATOM 634 O O . ILE A 1 84 ? -14.753 -3.126 16.800 1.00 92.12 84 ILE A O 1
ATOM 638 N N . HIS A 1 85 ? -14.770 -4.597 15.097 1.00 92.94 85 HIS A N 1
ATOM 639 C CA . HIS A 1 85 ? -16.159 -5.001 15.296 1.00 92.94 85 HIS A CA 1
ATOM 640 C C . HIS A 1 85 ? -16.326 -5.826 16.571 1.00 92.94 85 HIS A C 1
ATOM 642 O O . HIS A 1 85 ? -17.329 -5.659 17.265 1.00 92.94 85 HIS A O 1
ATOM 648 N N . SER A 1 86 ? -15.329 -6.638 16.940 1.00 94.94 86 SER A N 1
ATOM 649 C CA . SER A 1 86 ? -15.325 -7.378 18.213 1.00 94.94 86 SER A CA 1
ATOM 650 C C . SER A 1 86 ? -15.393 -6.465 19.447 1.00 94.94 86 SER A C 1
ATOM 652 O O . SER A 1 86 ? -15.905 -6.864 20.491 1.00 94.94 86 SER A O 1
ATOM 654 N N . PHE A 1 87 ? -14.948 -5.213 19.306 1.00 94.00 87 PHE A N 1
ATOM 655 C CA . PHE A 1 87 ? -15.003 -4.180 20.341 1.00 94.00 87 PHE A CA 1
ATOM 656 C C . PHE A 1 87 ? -16.255 -3.289 20.249 1.00 94.00 87 PHE A C 1
ATOM 658 O O . PHE A 1 87 ? -16.377 -2.325 21.002 1.00 94.00 87 PHE A O 1
ATOM 665 N N . GLY A 1 88 ? -17.186 -3.584 19.336 1.00 96.38 88 GLY A N 1
ATOM 666 C CA . GLY A 1 88 ? -18.396 -2.787 19.121 1.00 96.38 88 GLY A CA 1
ATOM 667 C C . GLY A 1 88 ? -18.171 -1.488 18.338 1.00 96.38 88 GLY A C 1
ATOM 668 O O . GLY A 1 88 ? -19.031 -0.608 18.374 1.00 96.38 88 GLY A O 1
A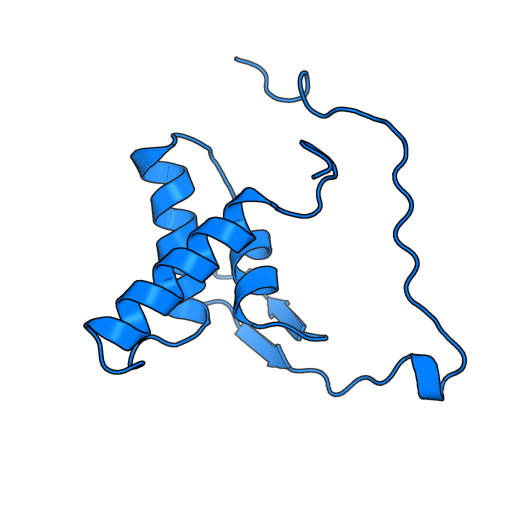TOM 669 N N . TYR A 1 89 ? -17.045 -1.352 17.629 1.00 95.94 89 TYR A N 1
ATOM 670 C CA . TYR A 1 89 ? -16.725 -0.180 16.809 1.00 95.94 89 TYR A CA 1
ATOM 671 C C . TYR A 1 89 ? -16.875 -0.458 15.306 1.00 95.94 89 TYR A C 1
ATOM 673 O O . TYR A 1 89 ? -16.825 -1.596 14.841 1.00 95.94 89 TYR A O 1
ATOM 681 N N . THR A 1 90 ? -17.044 0.612 14.525 1.00 94.19 90 THR A N 1
ATOM 682 C CA . THR A 1 90 ? -17.020 0.589 13.056 1.00 94.19 90 THR A CA 1
ATOM 683 C C . THR A 1 90 ? -16.274 1.814 12.536 1.00 94.19 90 THR A C 1
ATOM 685 O O . THR A 1 90 ? -16.348 2.886 13.141 1.00 94.19 90 THR A O 1
ATOM 688 N N . LEU A 1 91 ? -15.560 1.674 11.418 1.00 89.94 91 LEU A N 1
ATOM 689 C CA . LEU A 1 91 ? -14.897 2.796 10.758 1.00 89.94 91 LEU A CA 1
ATOM 690 C C . LEU A 1 91 ? -15.875 3.471 9.792 1.00 89.94 91 LEU A C 1
ATOM 692 O O . LEU A 1 91 ? -16.335 2.851 8.835 1.00 89.94 91 LEU A O 1
ATOM 696 N N . CYS A 1 92 ? -16.172 4.746 10.033 1.00 91.88 92 CYS A N 1
ATOM 697 C CA . CYS A 1 92 ? -17.003 5.561 9.152 1.00 91.88 92 CYS A CA 1
ATOM 698 C C . CYS A 1 92 ? -16.137 6.618 8.467 1.00 91.88 92 CYS A C 1
ATOM 700 O O . CYS A 1 92 ? -15.572 7.482 9.134 1.00 91.88 92 CYS A O 1
ATOM 702 N N . VAL A 1 93 ? -16.070 6.573 7.137 1.00 87.44 93 VAL A N 1
ATOM 703 C CA . VAL A 1 93 ? -15.489 7.648 6.326 1.00 87.44 93 VAL A CA 1
ATOM 704 C C . VAL A 1 93 ? -16.631 8.525 5.829 1.00 87.44 93 VAL A C 1
ATOM 706 O O . VAL A 1 93 ? -17.559 8.027 5.193 1.00 87.44 93 VAL A O 1
ATOM 709 N N . VAL A 1 94 ? -16.574 9.823 6.127 1.00 88.62 94 VAL A N 1
ATOM 710 C CA . VAL A 1 94 ? -17.586 10.797 5.700 1.00 88.62 94 VAL A CA 1
ATOM 711 C C . VAL A 1 94 ? -16.954 11.753 4.700 1.00 88.62 94 VAL A C 1
ATOM 713 O O . VAL A 1 94 ? -16.004 12.460 5.028 1.00 88.62 94 VAL A O 1
ATOM 716 N N . ASP A 1 95 ? -17.491 11.767 3.484 1.00 84.19 95 ASP A N 1
ATOM 717 C CA . ASP A 1 95 ? -17.121 12.747 2.470 1.00 84.19 95 ASP A CA 1
ATOM 718 C C . ASP A 1 95 ? -17.694 14.117 2.854 1.00 84.19 95 ASP A C 1
ATOM 720 O O . ASP A 1 95 ? -18.904 14.278 3.027 1.00 84.19 95 ASP A O 1
ATOM 724 N N . THR A 1 96 ? -16.815 15.102 3.013 1.00 83.56 96 THR A N 1
ATOM 725 C CA . THR A 1 96 ? -17.191 16.474 3.370 1.00 83.56 96 THR A CA 1
ATOM 726 C C . THR A 1 96 ? -17.683 17.281 2.167 1.00 83.56 96 THR A C 1
ATOM 728 O O . THR A 1 96 ? -18.180 18.392 2.348 1.00 83.56 96 THR A O 1
ATOM 731 N N . GLY A 1 97 ? -17.545 16.759 0.941 1.00 80.56 97 GLY A N 1
ATOM 732 C CA . GLY A 1 97 ? -17.874 17.452 -0.307 1.00 80.56 97 GLY A CA 1
ATOM 733 C C . GLY A 1 97 ? -16.849 18.515 -0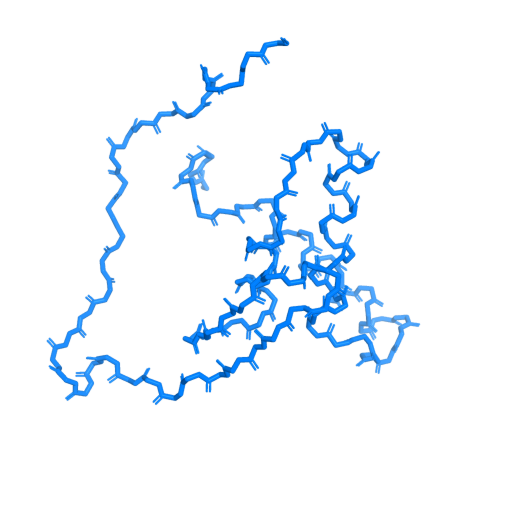.723 1.00 80.56 97 GLY A C 1
ATOM 734 O O . GLY A 1 97 ? -17.077 19.244 -1.690 1.00 80.56 97 GLY A O 1
ATOM 735 N N . GLY A 1 98 ? -15.727 18.628 -0.004 1.00 74.50 98 GLY A N 1
ATOM 736 C CA . GLY A 1 98 ? -14.623 19.523 -0.347 1.00 74.50 98 GLY A CA 1
ATOM 737 C C . GLY A 1 98 ? -13.779 18.990 -1.510 1.00 74.50 98 GLY A C 1
ATOM 738 O O . GLY A 1 98 ? -13.584 17.787 -1.652 1.00 74.50 98 GLY A O 1
ATOM 739 N N . ASN A 1 99 ? -13.235 19.889 -2.335 1.00 66.88 99 ASN A N 1
ATOM 740 C CA . ASN A 1 99 ? -12.323 19.537 -3.426 1.00 66.88 99 ASN A CA 1
ATOM 741 C C . ASN A 1 99 ? -10.933 20.151 -3.186 1.00 66.88 99 ASN A C 1
ATOM 743 O O . ASN A 1 99 ? -10.821 21.327 -2.850 1.00 66.88 99 ASN A O 1
ATOM 747 N N . HIS A 1 100 ? -9.881 19.361 -3.410 1.00 60.03 100 HIS A N 1
ATOM 748 C CA . HIS A 1 100 ? -8.476 19.752 -3.250 1.00 60.03 100 HIS A CA 1
ATOM 749 C C . HIS A 1 100 ? -7.874 20.435 -4.493 1.00 60.03 100 HIS A C 1
ATOM 751 O O . HIS A 1 100 ? -6.675 20.695 -4.526 1.00 60.03 100 HIS A O 1
ATOM 757 N N . ALA A 1 101 ? -8.686 20.764 -5.503 1.00 60.38 101 ALA A N 1
ATOM 758 C CA . ALA A 1 101 ? -8.234 21.363 -6.763 1.00 60.38 101 ALA A CA 1
ATOM 759 C C . ALA A 1 101 ? -7.449 22.690 -6.629 1.00 60.38 101 ALA A C 1
ATOM 761 O O . ALA A 1 101 ? -6.800 23.081 -7.589 1.00 60.38 101 ALA A O 1
ATOM 762 N N . ASN A 1 102 ? -7.477 23.354 -5.465 1.00 53.28 102 ASN A N 1
ATOM 763 C CA . ASN A 1 102 ? -6.840 24.658 -5.231 1.00 53.28 102 ASN A CA 1
ATOM 764 C C . ASN A 1 102 ? -5.752 24.647 -4.132 1.00 53.28 102 ASN A C 1
ATOM 766 O O . ASN A 1 102 ? -5.444 25.700 -3.579 1.00 53.28 102 ASN A O 1
ATOM 770 N N . LEU A 1 103 ? -5.209 23.482 -3.751 1.00 57.12 103 LEU A N 1
ATOM 771 C CA . LEU A 1 103 ? -4.234 23.374 -2.646 1.00 57.12 103 LEU A CA 1
ATOM 772 C C . LEU A 1 103 ? -2.775 23.182 -3.090 1.00 57.12 103 LEU A C 1
ATOM 774 O O . LEU A 1 103 ? -1.887 23.109 -2.245 1.00 57.12 103 LEU A O 1
ATOM 778 N N . THR A 1 104 ? -2.508 23.154 -4.393 1.00 46.06 104 THR A N 1
ATOM 779 C CA . THR A 1 104 ? -1.155 23.251 -4.952 1.00 46.06 104 THR A CA 1
ATOM 780 C C . THR A 1 104 ? -0.947 24.675 -5.459 1.00 46.06 104 THR A C 1
ATOM 782 O O . THR A 1 104 ? -1.647 25.095 -6.376 1.00 46.06 104 THR A O 1
ATOM 785 N N . GLN A 1 105 ? -0.037 25.432 -4.835 1.00 48.25 105 GLN A N 1
ATOM 786 C CA . GLN A 1 105 ? 0.523 26.627 -5.475 1.00 48.25 105 GLN A CA 1
ATOM 787 C C . GLN A 1 105 ? 1.374 26.165 -6.661 1.00 48.25 105 GLN A C 1
ATOM 789 O O . GLN A 1 105 ? 2.133 25.207 -6.507 1.00 48.25 105 GLN A O 1
ATOM 794 N N . ASP A 1 106 ? 1.176 26.817 -7.809 1.00 39.41 106 ASP A N 1
ATOM 795 C CA . ASP A 1 106 ? 1.973 26.645 -9.031 1.00 39.41 106 ASP A CA 1
ATOM 796 C C . ASP A 1 106 ? 3.487 26.745 -8.771 1.00 39.41 106 ASP A C 1
ATOM 798 O O . ASP A 1 106 ? 3.899 27.606 -7.952 1.00 39.41 106 ASP A O 1
#

pLDDT: mean 87.36, std 14.45, range [39.41, 98.44]

Secondary structure (DSSP, 8-state):
--TTSSS-HHHHHHHHHHHHHHHHHSTT-S-HHHHHHHHHHIIIIIS-----SHHHHHHHH-SSEEEE-SSTTS-EEEE----GGGGT------------TT-S--

Radius of gyration: 15.61 Å; chains: 1; bounding box: 32×41×36 Å